Protein AF-A0A368CFD2-F1 (afdb_monomer)

Sequence (74 aa):
MLRQRTLRESIKSTGVGLHSGNKVGMMLCPAPADTGIVFRRTDLSPVRDIPARADWVDETDLSTSLGSGEARVT

Mean predicted aligned error: 2.63 Å

Radius of gyration: 13.7 Å; Cα contacts (8 Å, |Δi|>4): 103; chains: 1; bounding box: 31×24×35 Å

Nearest PDB structures (foldseek):
  5u3b-assembly1_A  TM=9.787E-01  e=4.186E-06  Pseudomonas aeruginosa PAO1
  6c9c-assembly1_A  TM=9.752E-01  e=1.297E-05  Pseudomonas aeruginosa UCBPP-PA14
  6mo5-assembly1_A  TM=9.790E-01  e=1.537E-05  Pseudomonas aeruginosa PAO1
  6mod-assembly1_A  TM=9.793E-01  e=1.627E-05  Pseudomonas aeruginosa
  4isa-assembly1_A  TM=8.870E-01  e=2.558E-05  Escherichia coli IHE3034

Foldseek 3Di:
DDDDDWDPAKDWDWDAD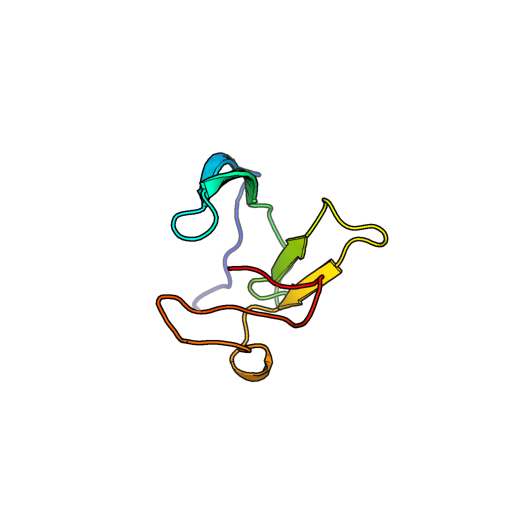PVPRDTDIDIGGGDDPPPADWDWDVVDVVIDIWHPDPVQFDDPPPHTWGHDDPRI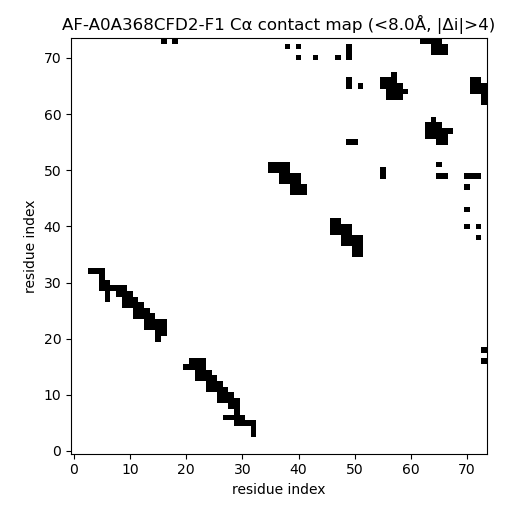DD

Structure (mmCIF, N/CA/C/O backbone):
data_AF-A0A368CFD2-F1
#
_entry.id   AF-A0A368CFD2-F1
#
loop_
_atom_site.group_PDB
_atom_site.id
_atom_site.type_symbol
_atom_site.label_atom_id
_atom_site.label_alt_id
_atom_site.label_comp_id
_atom_site.label_asym_id
_atom_site.label_entity_id
_atom_site.label_seq_id
_atom_site.pdbx_PDB_ins_code
_atom_site.Cartn_x
_atom_site.Cartn_y
_atom_site.Cartn_z
_atom_site.occupancy
_atom_site.B_iso_or_equiv
_atom_site.auth_seq_id
_atom_site.auth_comp_id
_atom_site.auth_asym_id
_atom_site.auth_atom_id
_atom_site.pdbx_PDB_model_num
ATOM 1 N N . MET A 1 1 ? -16.130 -13.556 2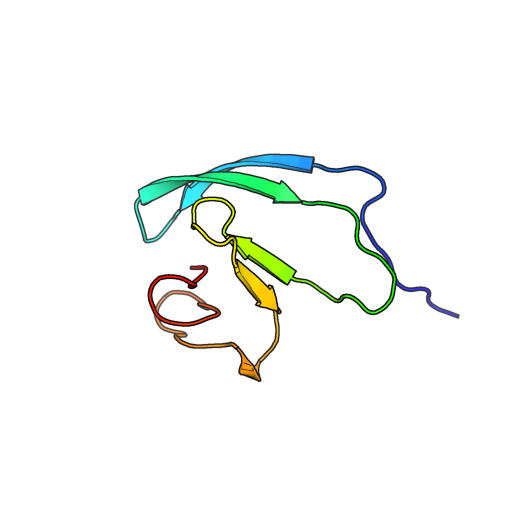1.688 1.00 87.50 1 MET A N 1
ATOM 2 C CA . MET A 1 1 ? -15.893 -13.534 20.226 1.00 87.50 1 MET A CA 1
ATOM 3 C C . MET A 1 1 ? -14.826 -12.502 19.912 1.00 87.50 1 MET A C 1
ATOM 5 O O . MET A 1 1 ? -14.897 -11.401 20.450 1.00 87.50 1 MET A O 1
ATOM 9 N N . LEU A 1 2 ? -13.845 -12.854 19.082 1.00 96.12 2 LEU A N 1
ATOM 10 C CA . LEU A 1 2 ? -12.842 -11.909 18.593 1.00 96.12 2 LEU A CA 1
ATOM 11 C C . LEU A 1 2 ? -13.486 -11.014 17.521 1.00 96.12 2 LEU A C 1
ATOM 13 O O . LEU A 1 2 ? -14.153 -11.524 16.627 1.00 96.12 2 LEU A O 1
ATOM 17 N N . ARG A 1 3 ? -13.334 -9.691 17.638 1.00 97.94 3 ARG A N 1
ATOM 18 C CA . ARG A 1 3 ? -13.899 -8.718 16.687 1.00 97.94 3 ARG A CA 1
ATOM 19 C C . ARG A 1 3 ? -12.834 -8.264 15.693 1.00 97.94 3 ARG A C 1
ATOM 21 O O . ARG A 1 3 ? -11.662 -8.175 16.062 1.00 97.94 3 ARG A O 1
ATOM 28 N N . GLN A 1 4 ? -13.254 -7.926 14.473 1.00 98.62 4 GLN A N 1
ATOM 29 C CA . GLN A 1 4 ? -12.395 -7.221 13.520 1.00 98.62 4 GLN A CA 1
ATOM 30 C C . GLN A 1 4 ? -11.899 -5.898 14.112 1.00 98.62 4 GLN A C 1
ATOM 32 O O . GLN A 1 4 ? -12.529 -5.318 15.002 1.00 98.62 4 GLN A O 1
ATOM 37 N N . ARG A 1 5 ? -10.747 -5.438 13.628 1.00 98.56 5 ARG A N 1
ATOM 38 C CA . ARG A 1 5 ? -10.098 -4.213 14.089 1.00 98.56 5 ARG A CA 1
ATOM 39 C C . ARG A 1 5 ? -9.776 -3.328 12.901 1.00 98.56 5 ARG A C 1
ATOM 41 O O . ARG A 1 5 ? -9.397 -3.813 11.843 1.00 98.56 5 ARG A O 1
ATOM 48 N N . THR A 1 6 ? -9.893 -2.033 13.129 1.00 98.75 6 THR A N 1
ATOM 49 C CA . THR A 1 6 ? -9.431 -0.987 12.226 1.00 98.75 6 THR A CA 1
ATOM 50 C C . THR A 1 6 ? -8.750 0.098 13.055 1.00 98.75 6 THR A C 1
ATOM 52 O O . THR A 1 6 ? -8.755 0.030 14.290 1.00 98.75 6 THR A O 1
ATOM 55 N N . LEU A 1 7 ? -8.129 1.074 12.402 1.00 98.50 7 LEU A N 1
ATOM 56 C CA . LEU A 1 7 ? -7.505 2.192 13.103 1.00 98.50 7 LEU A CA 1
ATOM 57 C C . LEU A 1 7 ? -8.566 3.076 13.766 1.00 98.50 7 LEU A C 1
ATOM 59 O O . LEU A 1 7 ? -9.659 3.256 13.237 1.00 98.50 7 LEU A O 1
ATOM 63 N N . ARG A 1 8 ? -8.238 3.653 14.924 1.00 98.44 8 ARG A N 1
ATOM 64 C CA . ARG A 1 8 ? -9.112 4.638 15.579 1.00 98.44 8 ARG A CA 1
ATOM 65 C C . ARG A 1 8 ? -9.106 5.976 14.841 1.00 98.44 8 ARG A C 1
ATOM 67 O O . ARG A 1 8 ? -10.136 6.628 14.741 1.00 98.44 8 ARG A O 1
ATOM 74 N N . GLU A 1 9 ? -7.940 6.361 14.342 1.00 98.19 9 GLU A N 1
ATOM 75 C CA . GLU A 1 9 ? -7.680 7.611 13.638 1.00 98.19 9 GLU A CA 1
ATOM 76 C C . GLU A 1 9 ? -6.605 7.388 12.572 1.00 98.19 9 GLU A C 1
ATOM 78 O O . GLU A 1 9 ? -5.872 6.396 12.616 1.00 98.19 9 GLU A O 1
ATOM 83 N N . SER A 1 10 ? -6.529 8.290 11.596 1.00 98.56 10 SER A N 1
ATOM 84 C CA . SER A 1 10 ? -5.542 8.178 10.524 1.00 98.56 10 SER A CA 1
ATOM 85 C C . SER A 1 10 ? -4.139 8.544 11.008 1.00 98.56 10 SER A C 1
ATOM 87 O O . SER A 1 10 ? -3.955 9.528 11.722 1.00 98.56 10 SER A O 1
ATOM 89 N N . ILE A 1 11 ? -3.134 7.797 10.550 1.00 98.56 11 ILE A N 1
ATOM 90 C CA . ILE A 1 11 ? -1.719 8.009 10.884 1.00 98.56 11 ILE A CA 1
ATOM 91 C C . ILE A 1 11 ? -0.967 8.363 9.605 1.00 98.56 11 ILE A C 1
ATOM 93 O O . ILE A 1 11 ? -1.138 7.699 8.582 1.00 98.56 11 ILE A O 1
ATOM 97 N N . LYS A 1 12 ? -0.126 9.399 9.655 1.00 98.38 12 LYS A N 1
ATOM 98 C CA . LYS A 1 12 ? 0.705 9.838 8.527 1.00 98.38 12 LYS A CA 1
ATOM 99 C C . LYS A 1 12 ? 2.174 9.555 8.801 1.00 98.38 12 LYS A C 1
ATOM 101 O O . LYS A 1 12 ? 2.643 9.735 9.920 1.00 98.38 12 LYS A O 1
ATOM 106 N N . SER A 1 13 ? 2.896 9.161 7.763 1.00 97.69 13 SER A N 1
ATOM 107 C CA . SER A 1 13 ? 4.347 9.004 7.789 1.00 97.69 13 SER A CA 1
ATOM 108 C C . SER A 1 13 ? 4.947 9.426 6.451 1.00 97.69 13 SER A C 1
ATOM 110 O O . SER A 1 13 ? 4.272 9.422 5.423 1.00 97.69 13 SER A O 1
ATOM 112 N N . THR A 1 14 ? 6.215 9.820 6.463 1.00 98.19 14 THR A N 1
ATOM 113 C CA . THR A 1 14 ? 6.998 10.099 5.256 1.00 98.19 14 THR A CA 1
ATOM 114 C C . THR A 1 14 ? 8.280 9.289 5.322 1.00 98.19 14 THR A C 1
ATOM 116 O O . THR A 1 14 ? 8.893 9.192 6.383 1.00 98.19 14 THR A O 1
ATOM 119 N N . GLY A 1 15 ? 8.696 8.730 4.194 1.00 97.50 15 GLY A N 1
ATOM 120 C CA . GLY A 1 15 ? 9.905 7.923 4.105 1.00 97.50 15 GLY A CA 1
ATOM 121 C C . GLY A 1 15 ? 10.459 7.872 2.691 1.00 97.50 15 GLY A C 1
ATOM 122 O O . GLY A 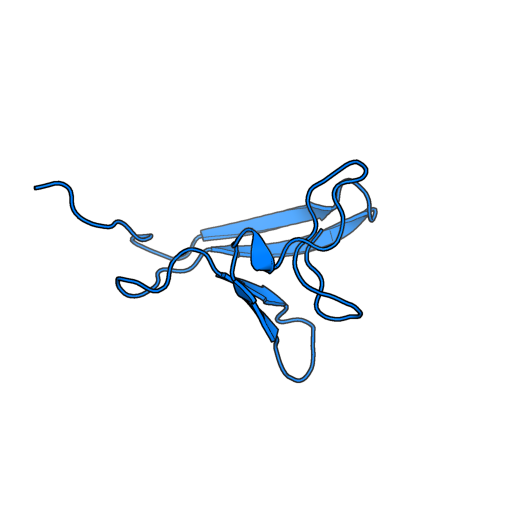1 15 ? 10.091 8.675 1.830 1.00 97.50 15 GLY A O 1
ATOM 123 N N . VAL A 1 16 ? 11.355 6.916 2.474 1.00 97.75 16 VAL A N 1
ATOM 124 C CA . VAL A 1 16 ? 11.967 6.623 1.178 1.00 97.75 16 VAL A CA 1
ATOM 125 C C . VAL A 1 16 ? 11.766 5.139 0.884 1.00 97.75 16 VAL A C 1
ATOM 127 O O . VAL A 1 16 ? 11.981 4.311 1.769 1.00 97.75 16 VAL A O 1
ATOM 130 N N . GLY A 1 17 ? 11.328 4.805 -0.330 1.00 96.38 17 GLY A N 1
ATOM 131 C CA . GLY A 1 17 ? 11.192 3.417 -0.768 1.00 96.38 17 GLY A CA 1
ATOM 132 C C . GLY A 1 17 ? 12.562 2.750 -0.869 1.00 96.38 17 GLY A C 1
ATOM 133 O O . GLY A 1 17 ? 13.445 3.278 -1.540 1.00 96.38 17 GLY A O 1
ATOM 134 N N . LEU A 1 18 ? 12.739 1.597 -0.217 1.00 96.81 18 LEU A N 1
ATOM 135 C CA . LEU A 1 18 ? 14.041 0.929 -0.115 1.00 96.81 18 LEU A CA 1
ATOM 136 C C . LEU A 1 18 ? 14.651 0.625 -1.491 1.00 96.81 18 LEU A C 1
ATOM 138 O O . LEU A 1 18 ? 15.822 0.911 -1.718 1.00 96.81 18 LEU A O 1
ATOM 142 N N . HIS A 1 19 ? 13.853 0.068 -2.403 1.00 94.50 19 HIS A N 1
ATOM 143 C CA . HIS A 1 19 ? 14.332 -0.365 -3.719 1.00 94.50 19 HIS A CA 1
ATOM 144 C C . HIS A 1 19 ? 14.234 0.721 -4.796 1.00 94.50 19 HIS A C 1
ATOM 146 O O . HIS A 1 19 ? 15.016 0.709 -5.740 1.00 94.50 19 HIS A O 1
ATOM 152 N N . SER A 1 20 ? 13.302 1.669 -4.662 1.00 93.00 20 SER A N 1
ATOM 153 C CA . SER A 1 20 ? 13.110 2.738 -5.652 1.00 93.00 20 SER A CA 1
ATOM 154 C C . SER A 1 20 ? 13.904 4.007 -5.350 1.00 93.00 20 SER A C 1
ATOM 156 O O . SER A 1 20 ? 14.131 4.809 -6.250 1.00 93.00 20 SER A O 1
ATOM 158 N N . GLY A 1 21 ? 14.279 4.242 -4.088 1.00 96.19 21 GLY A N 1
ATOM 159 C CA . GLY A 1 21 ? 14.871 5.506 -3.641 1.00 96.19 21 GLY A CA 1
ATOM 160 C C . GLY A 1 21 ? 13.900 6.695 -3.658 1.00 96.19 21 GLY A C 1
ATOM 161 O O . GLY A 1 21 ? 14.293 7.817 -3.336 1.00 96.19 21 GLY A O 1
ATOM 162 N N . ASN A 1 22 ? 12.627 6.478 -4.002 1.00 95.81 22 ASN A N 1
ATOM 163 C CA . ASN A 1 22 ? 11.643 7.548 -4.124 1.00 95.81 22 ASN A CA 1
ATOM 164 C C . ASN A 1 22 ? 11.137 7.997 -2.754 1.00 95.81 22 ASN A C 1
ATOM 166 O O . ASN A 1 22 ? 10.828 7.173 -1.891 1.00 95.81 22 ASN A O 1
ATOM 170 N N . LYS A 1 23 ? 10.979 9.311 -2.566 1.00 97.44 23 LYS A N 1
ATOM 171 C CA . LYS A 1 23 ? 10.312 9.862 -1.381 1.00 97.44 23 LYS A CA 1
ATOM 172 C C . LYS A 1 23 ? 8.817 9.554 -1.447 1.00 97.44 23 LYS A C 1
ATOM 174 O O . LYS A 1 23 ? 8.167 9.866 -2.440 1.00 97.44 23 LYS A O 1
ATOM 179 N N . VAL A 1 24 ? 8.268 8.996 -0.372 1.00 97.38 24 VAL A N 1
ATOM 180 C CA . VAL A 1 24 ? 6.859 8.588 -0.290 1.00 97.38 24 VAL A CA 1
ATOM 181 C C . VAL A 1 24 ? 6.211 9.190 0.951 1.00 97.38 24 VAL A C 1
ATOM 183 O O . VAL A 1 24 ? 6.771 9.141 2.047 1.00 97.38 24 VAL A O 1
ATOM 186 N N . GLY A 1 25 ? 5.012 9.746 0.775 1.00 97.94 25 GLY A N 1
ATOM 187 C CA . GLY A 1 25 ? 4.090 10.046 1.866 1.00 97.94 25 GLY A CA 1
ATOM 188 C C . GLY A 1 25 ? 3.057 8.929 1.981 1.00 97.94 25 GLY A C 1
ATOM 189 O O . GLY A 1 25 ? 2.40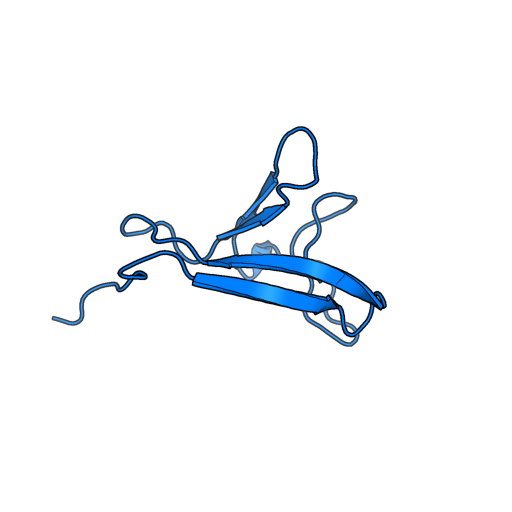9 8.591 0.996 1.00 97.94 25 GLY A O 1
ATOM 190 N N . MET A 1 26 ? 2.895 8.364 3.174 1.00 97.62 26 MET A N 1
ATOM 191 C CA . MET A 1 26 ? 1.923 7.310 3.455 1.00 97.62 26 MET A CA 1
ATOM 192 C C . MET A 1 26 ? 0.915 7.788 4.498 1.00 97.62 26 MET A C 1
ATOM 194 O O . MET A 1 26 ? 1.274 8.442 5.480 1.00 97.62 26 MET A O 1
ATOM 198 N N . MET A 1 27 ? -0.351 7.425 4.302 1.00 98.38 27 MET A N 1
ATOM 199 C CA . MET A 1 27 ? -1.409 7.629 5.283 1.00 98.38 27 MET A CA 1
ATOM 200 C C . MET A 1 27 ? -2.171 6.322 5.486 1.00 98.38 27 MET A C 1
ATOM 202 O O . MET A 1 27 ? -2.789 5.816 4.553 1.00 98.38 27 MET A O 1
ATOM 206 N N . LEU A 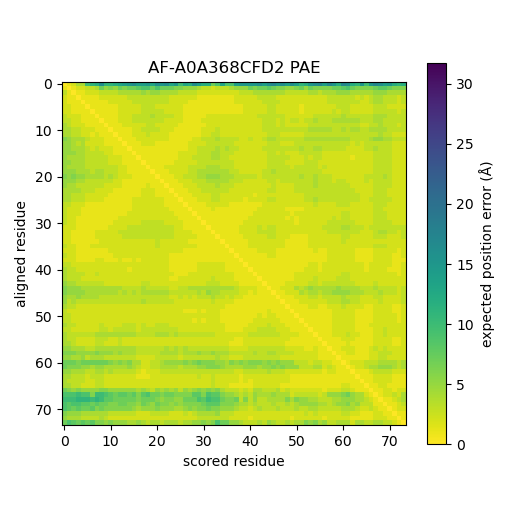1 28 ? -2.150 5.791 6.707 1.00 98.50 28 LEU A N 1
ATOM 207 C CA . LEU A 1 28 ? -3.000 4.669 7.089 1.00 98.50 28 LEU A CA 1
ATOM 208 C C . LEU A 1 28 ? -4.333 5.225 7.590 1.00 98.50 28 LEU A C 1
ATOM 210 O O . LEU A 1 28 ? -4.339 6.114 8.441 1.00 98.50 28 LEU A O 1
ATOM 214 N N . CYS A 1 29 ? -5.448 4.720 7.064 1.00 98.56 29 CYS A N 1
ATOM 215 C CA . CYS A 1 29 ? -6.791 5.209 7.379 1.00 98.56 29 CYS A CA 1
ATOM 216 C C . CYS A 1 29 ? -7.660 4.102 7.994 1.00 98.56 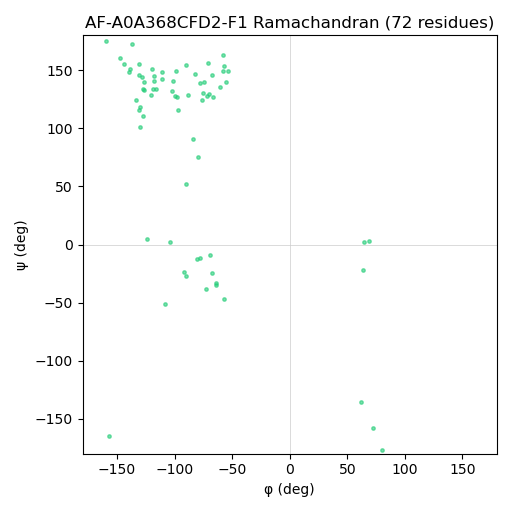29 CYS A C 1
ATOM 218 O O . CYS A 1 29 ? -7.473 2.932 7.654 1.00 98.56 29 CYS A O 1
ATOM 220 N N . PRO A 1 30 ? -8.638 4.450 8.850 1.00 98.62 30 PRO A N 1
ATOM 221 C CA . PRO A 1 30 ? -9.708 3.535 9.223 1.00 98.62 30 PRO A CA 1
ATOM 222 C C . PRO A 1 30 ? -10.483 3.044 7.993 1.00 98.62 30 PRO A C 1
ATOM 224 O O . PRO A 1 30 ? -10.650 3.770 7.012 1.00 98.62 30 PRO A O 1
ATOM 227 N N . ALA A 1 31 ? -11.001 1.826 8.081 1.00 98.56 31 ALA A N 1
ATOM 228 C CA . ALA A 1 31 ? -11.806 1.179 7.052 1.00 98.56 31 ALA A CA 1
ATOM 229 C C . ALA A 1 31 ? -12.969 0.401 7.696 1.00 98.56 31 ALA A C 1
ATOM 231 O O . ALA A 1 31 ? -12.802 -0.107 8.812 1.00 98.56 31 ALA A O 1
ATOM 232 N N . PRO A 1 32 ? -14.131 0.294 7.023 1.00 98.44 32 PRO A N 1
ATOM 233 C CA . PRO A 1 32 ? -15.253 -0.522 7.484 1.00 98.44 32 PRO A CA 1
ATOM 234 C C . PRO A 1 32 ? -14.888 -1.999 7.677 1.00 98.44 32 PRO A C 1
ATOM 236 O O . PRO A 1 32 ? -13.896 -2.487 7.126 1.00 98.44 32 PRO A O 1
ATOM 239 N N . ALA A 1 33 ? -15.733 -2.720 8.417 1.00 98.38 33 ALA A N 1
ATOM 240 C CA . ALA A 1 33 ? -15.635 -4.174 8.521 1.00 98.38 33 ALA A CA 1
ATOM 241 C C . ALA A 1 33 ? -15.620 -4.831 7.127 1.00 98.38 33 ALA A C 1
ATOM 243 O O . ALA A 1 33 ? -16.176 -4.291 6.172 1.00 98.38 33 ALA A O 1
ATOM 244 N N . ASP A 1 34 ? -14.940 -5.971 7.024 1.00 98.38 34 ASP A N 1
ATOM 245 C CA . ASP A 1 34 ? -14.806 -6.800 5.816 1.00 98.38 34 ASP A CA 1
ATOM 246 C C . ASP A 1 34 ? -14.057 -6.163 4.630 1.00 98.38 34 ASP A C 1
ATOM 248 O O . ASP A 1 34 ? -13.847 -6.819 3.611 1.00 98.38 34 ASP A O 1
ATOM 252 N N . THR A 1 35 ? -13.547 -4.934 4.771 1.00 98.56 35 THR A N 1
ATOM 253 C CA . THR A 1 35 ? -12.713 -4.290 3.735 1.00 98.56 35 THR A CA 1
ATOM 254 C C . THR A 1 35 ? -11.393 -5.042 3.512 1.00 98.56 35 THR A C 1
ATOM 256 O O . THR A 1 35 ? -10.891 -5.124 2.391 1.00 98.56 35 THR A O 1
ATOM 259 N N . GLY A 1 36 ? -10.822 -5.606 4.582 1.00 98.31 36 GLY A N 1
ATOM 260 C CA . GLY A 1 36 ? -9.451 -6.118 4.586 1.00 98.31 36 GLY A CA 1
ATOM 261 C C . GLY A 1 36 ? -8.413 -4.991 4.573 1.00 98.31 36 GLY A C 1
ATOM 262 O O . GLY A 1 36 ? -8.702 -3.862 4.970 1.00 98.31 36 GLY A O 1
ATOM 263 N N . ILE A 1 37 ? -7.194 -5.305 4.131 1.00 98.50 37 ILE A N 1
ATOM 264 C CA . ILE A 1 37 ? -6.128 -4.319 3.918 1.00 98.50 37 ILE A CA 1
ATOM 265 C C . ILE A 1 37 ? -6.070 -3.989 2.426 1.00 98.50 37 ILE A C 1
ATOM 267 O O . ILE A 1 37 ? -5.992 -4.890 1.591 1.00 98.50 37 ILE A O 1
ATOM 271 N N . VAL A 1 38 ? -6.119 -2.700 2.092 1.00 98.44 38 VAL A N 1
ATOM 272 C CA . VAL A 1 38 ? -6.115 -2.201 0.712 1.00 98.44 38 VAL A CA 1
ATOM 273 C C . VAL A 1 38 ? -5.109 -1.063 0.612 1.00 98.44 38 VAL A C 1
ATOM 275 O O . VAL A 1 38 ? -5.201 -0.084 1.353 1.00 98.44 38 VAL A O 1
ATOM 278 N N . PHE A 1 39 ? -4.152 -1.185 -0.304 1.00 98.31 39 PHE A N 1
ATOM 279 C CA . PHE A 1 39 ? -3.273 -0.081 -0.667 1.00 98.31 39 PHE A CA 1
ATOM 280 C C . PHE A 1 39 ? -3.969 0.821 -1.681 1.00 98.31 39 PHE A C 1
ATOM 282 O O . PHE A 1 39 ? -4.729 0.350 -2.522 1.00 98.31 39 PHE A O 1
ATOM 289 N N . ARG A 1 40 ? -3.693 2.124 -1.627 1.00 97.44 40 ARG A N 1
ATOM 290 C CA . ARG A 1 40 ? -4.257 3.107 -2.555 1.00 97.44 40 ARG A CA 1
ATOM 291 C C . ARG A 1 40 ? -3.152 3.989 -3.120 1.00 97.44 40 ARG A C 1
ATOM 293 O O . ARG A 1 40 ? -2.532 4.746 -2.376 1.00 97.44 40 ARG A O 1
ATOM 300 N N . ARG A 1 41 ? -2.927 3.920 -4.433 1.00 97.12 41 ARG A N 1
ATOM 301 C CA . ARG A 1 41 ? -1.996 4.794 -5.167 1.00 97.12 41 ARG A CA 1
ATOM 302 C C . ARG A 1 41 ? -2.702 6.101 -5.522 1.00 97.12 41 ARG A C 1
ATOM 304 O O . ARG A 1 41 ? -3.382 6.197 -6.542 1.00 97.12 41 ARG A O 1
ATOM 311 N N . THR A 1 42 ? -2.600 7.086 -4.629 1.00 97.19 42 THR A N 1
ATOM 312 C CA . THR A 1 42 ? -3.259 8.402 -4.760 1.00 97.19 42 THR A CA 1
ATOM 313 C C . THR A 1 42 ? -2.561 9.359 -5.722 1.00 97.19 42 THR A C 1
ATOM 315 O O . THR A 1 42 ? -3.099 10.414 -6.030 1.00 97.19 42 THR A O 1
ATOM 318 N N . ASP A 1 43 ? -1.351 9.020 -6.151 1.00 96.06 43 ASP A N 1
ATOM 319 C CA . ASP A 1 43 ? -0.552 9.754 -7.131 1.00 96.06 43 ASP A CA 1
ATOM 320 C C . ASP A 1 43 ? -0.963 9.462 -8.587 1.00 96.06 43 ASP A C 1
ATOM 322 O O . ASP A 1 43 ? -0.563 10.190 -9.491 1.00 96.06 43 ASP A O 1
ATOM 326 N N . LEU A 1 44 ? -1.786 8.434 -8.817 1.00 96.19 44 LEU A N 1
ATOM 327 C CA . LEU A 1 44 ? -2.310 8.073 -10.136 1.00 96.19 44 LEU A CA 1
ATOM 328 C C . LEU A 1 44 ? -3.642 8.776 -10.445 1.00 96.19 44 LEU A C 1
ATOM 330 O O . LEU A 1 44 ? -4.426 9.083 -9.544 1.00 96.19 44 LEU A O 1
ATOM 334 N N . SER A 1 45 ? -3.935 8.956 -11.739 1.00 95.31 45 SER A N 1
ATOM 335 C CA . SER A 1 45 ? -5.227 9.446 -12.237 1.00 95.31 45 SER A CA 1
ATOM 336 C C . SER A 1 45 ? -5.794 8.489 -13.303 1.00 95.31 45 SER A C 1
ATOM 338 O O . SER A 1 45 ? -5.232 8.406 -14.394 1.00 95.31 45 SER A O 1
ATOM 340 N N . PRO A 1 46 ? -6.888 7.752 -13.024 1.00 94.31 46 PRO A N 1
ATOM 341 C CA . PRO A 1 46 ? -7.629 7.730 -11.763 1.00 94.31 46 PRO A CA 1
ATOM 342 C C . PRO A 1 46 ? -6.847 7.029 -10.641 1.00 94.31 46 PRO A C 1
ATOM 344 O O . PRO A 1 46 ? -6.014 6.159 -10.900 1.00 94.31 46 PRO A O 1
ATOM 347 N N . VAL A 1 47 ? -7.174 7.375 -9.393 1.00 96.50 47 VAL A N 1
ATOM 348 C CA . VAL A 1 47 ? -6.651 6.700 -8.195 1.00 96.50 47 VAL A CA 1
ATOM 349 C C . VAL A 1 47 ? -6.950 5.203 -8.268 1.00 96.50 47 VAL A C 1
ATOM 351 O O . VAL A 1 47 ? -8.035 4.798 -8.696 1.00 96.50 47 VAL A O 1
ATOM 354 N N . ARG A 1 48 ? -5.990 4.376 -7.845 1.00 97.12 48 ARG A N 1
ATOM 355 C CA . ARG A 1 48 ? -6.108 2.912 -7.889 1.00 97.12 48 ARG A CA 1
ATOM 356 C C . ARG A 1 48 ? -6.037 2.292 -6.502 1.00 97.12 48 ARG A C 1
ATOM 358 O O . ARG A 1 48 ? -5.133 2.610 -5.731 1.00 97.12 48 ARG A O 1
ATOM 365 N N . ASP A 1 49 ? -6.966 1.373 -6.250 1.00 97.25 49 ASP A N 1
ATOM 366 C CA . ASP A 1 49 ? -7.038 0.545 -5.048 1.00 97.25 49 ASP A CA 1
ATOM 367 C C . ASP A 1 49 ? -6.512 -0.857 -5.365 1.00 97.25 49 ASP A C 1
ATOM 369 O O . ASP A 1 49 ? -6.886 -1.451 -6.376 1.00 97.25 49 ASP A O 1
ATOM 373 N N . ILE A 1 50 ? -5.634 -1.372 -4.507 1.00 97.94 50 ILE A N 1
ATOM 374 C CA . ILE A 1 50 ? -4.904 -2.629 -4.685 1.00 97.94 50 ILE A CA 1
ATOM 375 C C . ILE A 1 50 ? -5.081 -3.450 -3.397 1.00 97.94 50 ILE A C 1
ATOM 377 O O . ILE A 1 50 ? -4.454 -3.143 -2.375 1.00 97.94 50 ILE A O 1
ATOM 381 N N . PRO A 1 51 ? -5.976 -4.455 -3.389 1.00 97.81 51 PRO A N 1
ATOM 382 C CA . PRO A 1 51 ? -6.181 -5.324 -2.235 1.00 97.81 51 PRO A CA 1
ATOM 383 C C . PRO A 1 51 ? -4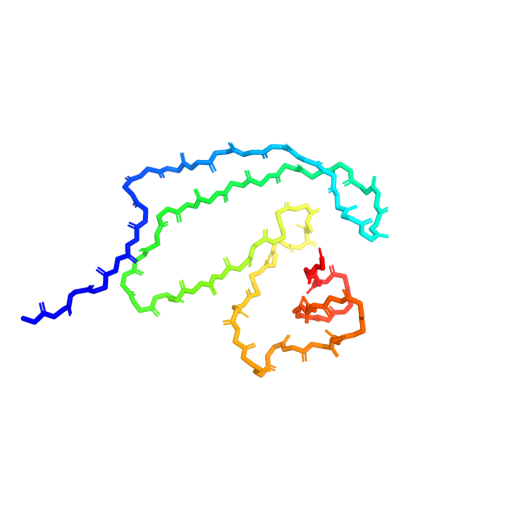.907 -6.090 -1.865 1.00 97.81 51 PRO A C 1
ATOM 385 O O . PRO A 1 51 ? -4.256 -6.678 -2.724 1.00 97.81 51 PRO A O 1
ATOM 388 N N . ALA 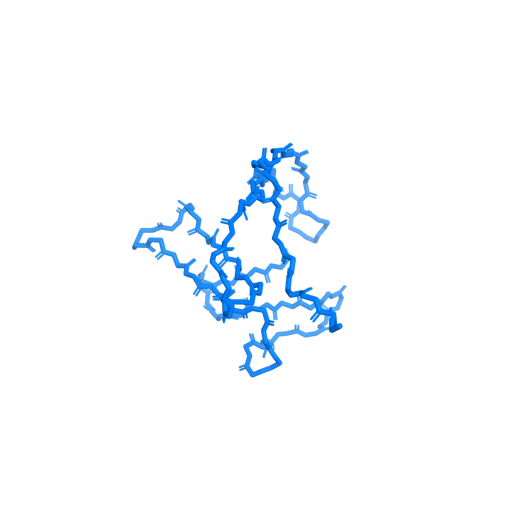A 1 52 ? -4.573 -6.149 -0.576 1.00 98.19 52 ALA A N 1
ATOM 389 C CA . ALA A 1 52 ? -3.462 -6.959 -0.081 1.00 98.19 52 ALA A CA 1
ATOM 390 C C . ALA A 1 52 ? -3.881 -8.432 0.028 1.00 98.19 52 ALA A C 1
ATOM 392 O O . ALA A 1 52 ? -4.179 -8.937 1.113 1.00 98.19 52 ALA A O 1
ATOM 393 N N . ARG A 1 53 ? -3.965 -9.105 -1.121 1.00 98.00 53 ARG A N 1
ATOM 394 C CA . ARG A 1 53 ? -4.362 -10.511 -1.248 1.00 98.00 53 ARG A CA 1
ATOM 395 C C . ARG A 1 53 ? -3.364 -11.274 -2.118 1.00 98.00 53 ARG A C 1
ATOM 397 O O . ARG A 1 53 ? -2.682 -10.681 -2.946 1.00 98.00 53 ARG A O 1
ATOM 404 N N . ALA A 1 54 ? -3.278 -12.588 -1.921 1.00 97.75 54 ALA A N 1
ATOM 405 C CA . ALA A 1 54 ? -2.293 -13.430 -2.603 1.00 97.75 54 ALA A CA 1
ATOM 406 C C . ALA A 1 54 ? -2.483 -13.472 -4.131 1.00 97.75 54 ALA A C 1
ATOM 408 O O . ALA A 1 54 ? -1.508 -13.531 -4.866 1.00 97.75 54 ALA A O 1
ATOM 409 N N . ASP A 1 55 ? -3.726 -13.384 -4.604 1.00 97.31 55 ASP A N 1
ATOM 410 C CA . ASP A 1 55 ? -4.094 -13.306 -6.023 1.00 97.31 55 ASP A CA 1
ATOM 411 C C . ASP A 1 55 ? -3.698 -11.979 -6.694 1.00 97.31 55 ASP A C 1
ATOM 413 O O . ASP A 1 55 ? -3.783 -11.866 -7.912 1.00 97.31 55 ASP A O 1
ATOM 417 N N . TRP A 1 56 ? -3.247 -10.989 -5.916 1.00 97.56 56 TRP A N 1
ATOM 418 C CA . TRP A 1 56 ? -2.758 -9.695 -6.403 1.00 97.56 56 TRP A CA 1
ATOM 419 C C . TRP A 1 56 ? -1.232 -9.569 -6.367 1.00 97.56 56 TRP A C 1
ATOM 421 O O . TRP A 1 56 ? -0.715 -8.498 -6.687 1.00 97.56 56 TRP A O 1
ATOM 431 N N . VAL A 1 57 ? -0.514 -10.618 -5.957 1.00 97.81 57 VAL A N 1
ATOM 432 C CA . VAL A 1 57 ? 0.955 -10.640 -5.970 1.00 97.81 57 VAL A CA 1
ATOM 433 C C . VAL A 1 57 ? 1.450 -10.741 -7.409 1.00 97.81 57 VAL A C 1
ATOM 435 O O . VAL A 1 57 ? 1.031 -11.630 -8.144 1.00 97.81 57 VAL A O 1
ATOM 438 N N . ASP A 1 58 ? 2.349 -9.832 -7.781 1.00 96.12 58 ASP A N 1
ATOM 439 C CA . ASP A 1 58 ? 2.925 -9.730 -9.131 1.00 96.12 58 ASP A CA 1
ATOM 440 C C . ASP A 1 58 ? 4.389 -10.183 -9.144 1.00 96.12 58 ASP A C 1
ATOM 442 O O . ASP A 1 58 ? 4.768 -11.085 -9.886 1.00 96.12 58 ASP A O 1
ATOM 446 N N . GLU A 1 59 ? 5.202 -9.635 -8.237 1.00 95.50 59 GLU A N 1
ATOM 447 C CA . GLU A 1 59 ? 6.624 -9.962 -8.117 1.00 95.50 59 GLU A CA 1
ATOM 448 C C . GLU A 1 59 ? 6.997 -10.265 -6.664 1.00 95.50 59 GLU A C 1
ATOM 450 O O . GLU A 1 59 ? 6.475 -9.659 -5.721 1.00 95.50 59 GLU A O 1
ATOM 455 N N . THR A 1 60 ? 7.940 -11.191 -6.489 1.00 96.62 60 THR A N 1
ATOM 456 C CA . THR A 1 60 ? 8.484 -11.577 -5.177 1.00 96.62 60 THR A CA 1
ATOM 457 C C . THR A 1 60 ? 10.004 -11.428 -5.080 1.00 96.62 60 THR A C 1
ATOM 459 O O . THR A 1 60 ? 10.599 -11.821 -4.075 1.00 96.62 60 THR A O 1
ATOM 462 N N . ASP A 1 61 ? 10.650 -10.883 -6.113 1.00 94.75 61 ASP A N 1
ATOM 463 C CA . ASP A 1 61 ? 12.093 -10.658 -6.113 1.00 94.75 61 ASP A CA 1
ATOM 464 C C . ASP A 1 61 ? 12.436 -9.437 -5.257 1.00 94.75 61 ASP A C 1
ATOM 466 O O . ASP A 1 61 ? 11.931 -8.335 -5.471 1.00 94.75 61 ASP A O 1
ATOM 470 N N . LEU A 1 62 ? 13.316 -9.634 -4.269 1.00 93.94 62 LEU A N 1
ATOM 471 C CA . LEU A 1 62 ? 13.796 -8.631 -3.300 1.00 93.94 62 LEU A CA 1
ATOM 472 C C . LEU A 1 62 ? 12.726 -8.040 -2.356 1.00 93.94 62 LEU A C 1
ATOM 474 O O . LEU A 1 62 ? 13.077 -7.584 -1.270 1.00 93.94 62 LEU A O 1
ATOM 478 N N . SER A 1 63 ? 11.443 -8.084 -2.718 1.00 96.00 63 SER A N 1
ATOM 479 C CA . SER A 1 63 ? 10.285 -7.674 -1.912 1.00 96.00 63 SER A CA 1
ATOM 480 C C . SER A 1 63 ? 9.001 -8.331 -2.440 1.00 96.00 63 SER A C 1
ATOM 482 O O . SER A 1 63 ? 9.030 -9.009 -3.460 1.00 96.00 63 SER A O 1
ATOM 484 N N . THR A 1 64 ? 7.862 -8.148 -1.763 1.00 97.06 64 THR A N 1
ATOM 485 C CA . THR A 1 64 ? 6.546 -8.537 -2.303 1.00 97.06 64 THR A CA 1
ATOM 486 C C . THR A 1 64 ? 5.877 -7.321 -2.927 1.00 97.06 64 THR A C 1
ATOM 488 O O . THR A 1 64 ? 5.539 -6.377 -2.214 1.00 97.06 64 THR A O 1
ATOM 491 N N . SER A 1 65 ? 5.655 -7.366 -4.239 1.00 97.25 65 SER A N 1
ATOM 492 C CA . SER A 1 65 ? 4.915 -6.342 -4.975 1.00 97.25 65 SER A CA 1
ATOM 493 C C . SER A 1 65 ? 3.484 -6.791 -5.258 1.00 97.25 65 SER A C 1
ATOM 495 O O . SER A 1 65 ? 3.238 -7.953 -5.585 1.00 97.25 65 SER A O 1
ATOM 497 N N . LEU A 1 66 ? 2.540 -5.854 -5.153 1.00 98.19 66 LEU A N 1
ATOM 498 C CA . LEU A 1 66 ? 1.120 -6.076 -5.439 1.00 98.19 66 LEU A CA 1
ATOM 499 C C . LEU A 1 66 ? 0.642 -5.197 -6.598 1.00 98.19 66 LEU A C 1
ATOM 501 O O . LEU A 1 66 ? 1.020 -4.025 -6.673 1.00 98.19 66 LEU A O 1
ATOM 505 N N . GLY A 1 67 ? -0.272 -5.721 -7.417 1.00 95.19 67 GLY A N 1
ATOM 506 C CA . GLY A 1 67 ? -0.819 -5.034 -8.593 1.00 95.19 67 GLY A CA 1
ATOM 507 C C . GLY A 1 67 ? 0.113 -5.100 -9.805 1.00 95.19 67 GLY A C 1
ATOM 508 O O . GLY A 1 67 ? 1.158 -5.721 -9.742 1.00 95.19 67 GLY A O 1
ATOM 509 N N . SER A 1 68 ? -0.254 -4.461 -10.916 1.00 87.75 68 SER A N 1
ATOM 510 C CA . SER A 1 68 ? 0.458 -4.609 -12.196 1.00 87.75 68 SER A CA 1
ATOM 511 C C . SER A 1 68 ? 0.605 -3.281 -12.938 1.00 87.75 68 SER A C 1
ATOM 513 O O . SER A 1 68 ? -0.278 -2.417 -12.862 1.00 87.75 68 SER A O 1
ATOM 515 N N . GLY A 1 69 ? 1.670 -3.141 -13.731 1.00 87.88 69 GLY A N 1
ATOM 516 C CA . GLY A 1 69 ? 1.930 -1.938 -14.528 1.00 87.88 69 GLY A CA 1
ATOM 517 C C . GLY A 1 69 ? 2.116 -0.697 -13.650 1.00 87.88 69 GLY A C 1
ATOM 518 O O . GLY A 1 69 ? 2.791 -0.744 -12.626 1.00 87.88 69 GLY A O 1
ATOM 519 N N . GLU A 1 70 ? 1.497 0.427 -14.021 1.00 85.38 70 GLU A N 1
ATOM 520 C CA . GLU A 1 70 ? 1.592 1.666 -13.229 1.00 85.38 70 GLU A CA 1
ATOM 521 C C . GLU A 1 70 ? 0.891 1.562 -11.863 1.00 85.38 70 GLU A C 1
ATOM 523 O O . GLU A 1 70 ? 1.267 2.247 -10.907 1.00 85.38 70 GLU A O 1
ATOM 528 N N . ALA A 1 71 ? -0.093 0.666 -11.746 1.00 90.62 71 ALA A N 1
ATOM 529 C CA . ALA A 1 71 ? -0.863 0.409 -10.535 1.00 90.62 71 ALA A CA 1
ATOM 530 C C . ALA A 1 71 ? -0.211 -0.685 -9.671 1.00 90.62 71 ALA A C 1
ATOM 532 O O . ALA A 1 71 ? -0.865 -1.655 -9.292 1.00 90.62 71 ALA A O 1
ATOM 533 N N . ARG A 1 72 ? 1.081 -0.514 -9.366 1.00 94.62 72 ARG A N 1
ATOM 534 C CA . ARG A 1 72 ? 1.869 -1.405 -8.502 1.00 94.62 72 ARG A CA 1
ATOM 535 C C . ARG A 1 72 ? 2.231 -0.742 -7.172 1.00 94.62 72 ARG A C 1
ATOM 537 O O . ARG A 1 72 ? 2.435 0.473 -7.113 1.00 94.62 72 ARG A O 1
ATOM 544 N N . VAL A 1 73 ? 2.338 -1.528 -6.106 1.00 96.44 73 VAL A N 1
ATOM 545 C CA . VAL A 1 73 ? 2.931 -1.125 -4.819 1.00 96.44 73 VAL A CA 1
ATOM 546 C C . VAL A 1 73 ? 4.109 -2.047 -4.529 1.00 96.44 73 VAL A C 1
ATOM 548 O O . VAL A 1 73 ? 3.948 -3.261 -4.623 1.00 96.44 73 VAL A O 1
ATOM 551 N N . THR A 1 74 ? 5.268 -1.458 -4.218 1.00 92.31 74 THR A N 1
ATOM 552 C CA . THR A 1 74 ? 6.563 -2.125 -4.005 1.00 92.31 74 THR A CA 1
ATOM 553 C C . THR A 1 74 ? 7.346 -1.466 -2.879 1.00 92.31 74 THR A C 1
ATOM 555 O O . THR A 1 74 ? 7.084 -0.271 -2.598 1.00 92.31 74 THR A O 1
#

Solvent-accessible surface area (backbone atoms only — not comparable to full-atom values): 4954 Å² total; per-residue (Å²): 133,90,74,91,83,63,53,95,61,70,49,78,51,75,51,61,38,88,91,76,68,45,78,43,81,48,71,52,66,56,61,67,88,91,66,77,58,65,49,69,47,76,90,45,89,75,64,41,79,41,61,75,46,80,93,33,56,66,48,69,79,101,46,76,24,35,42,61,82,91,62,49,48,116

pLDDT: mean 96.55, std 2.77, range [85.38, 98.75]

Secondary structure (DSSP, 8-state):
-PPP---SS-EEEEEE-TTT--EEEEEE----TT---EEEETTSSS-EEEE-SGGGEEE-SSS-EEEETTEEE-